Protein AF-A0A3D9SXB2-F1 (afdb_monomer_lite)

Structure (mmCIF, N/CA/C/O backbone):
data_AF-A0A3D9SXB2-F1
#
_entry.id   AF-A0A3D9SXB2-F1
#
loop_
_atom_site.group_PDB
_atom_site.id
_atom_site.type_symbol
_atom_site.label_atom_id
_atom_site.label_alt_id
_atom_site.label_comp_id
_atom_site.label_asym_id
_atom_site.label_entity_id
_atom_site.label_seq_id
_atom_site.pdbx_PDB_ins_code
_atom_site.Cartn_x
_atom_site.Cartn_y
_atom_site.Cartn_z
_atom_site.occupancy
_atom_site.B_iso_or_equiv
_atom_site.auth_seq_id
_atom_site.auth_comp_id
_atom_site.auth_asym_id
_atom_site.auth_atom_id
_atom_site.pdbx_PDB_model_num
ATOM 1 N N . MET A 1 1 ? 23.802 5.331 -48.468 1.00 43.75 1 MET A N 1
ATOM 2 C CA . MET A 1 1 ? 24.082 6.135 -47.251 1.00 43.75 1 MET A CA 1
ATOM 3 C C . MET A 1 1 ? 23.323 5.432 -46.149 1.00 43.75 1 MET A C 1
ATOM 5 O O . MET A 1 1 ? 22.159 5.717 -45.905 1.00 43.75 1 MET A O 1
ATOM 9 N N . ASP A 1 2 ? 23.953 4.377 -45.637 1.00 44.47 2 ASP A N 1
ATOM 10 C CA . ASP A 1 2 ? 23.260 3.210 -45.098 1.00 44.47 2 ASP A CA 1
ATOM 11 C C . ASP A 1 2 ? 23.191 3.314 -43.579 1.00 44.47 2 ASP A C 1
ATOM 13 O O . ASP A 1 2 ? 24.169 3.087 -42.866 1.00 44.47 2 ASP A O 1
ATOM 17 N N . THR A 1 3 ? 22.025 3.678 -43.056 1.00 51.97 3 THR A N 1
ATOM 18 C CA . THR A 1 3 ? 21.729 3.526 -41.632 1.00 51.97 3 THR A CA 1
ATOM 19 C C . THR A 1 3 ? 21.503 2.049 -41.348 1.00 51.97 3 THR A C 1
ATOM 21 O O . THR A 1 3 ? 20.430 1.502 -41.585 1.00 51.97 3 THR A O 1
ATOM 24 N N . HIS A 1 4 ? 22.576 1.407 -40.894 1.00 56.72 4 HIS A N 1
ATOM 25 C CA . HIS A 1 4 ? 22.668 -0.018 -40.615 1.00 56.72 4 HIS A CA 1
ATOM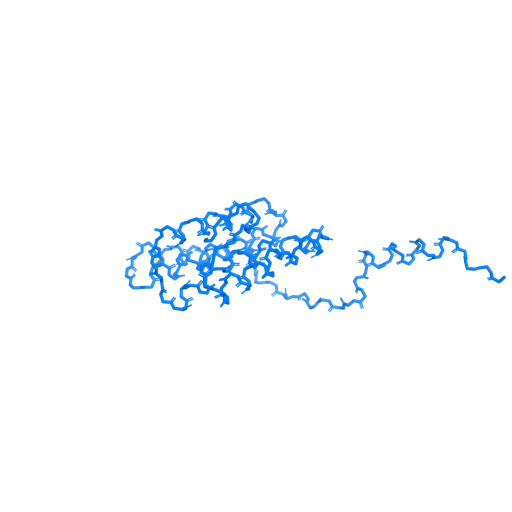 26 C C . HIS A 1 4 ? 21.627 -0.461 -39.561 1.00 56.72 4 HIS A C 1
ATOM 28 O O . HIS A 1 4 ? 21.556 0.159 -38.493 1.00 56.72 4 HIS A O 1
ATOM 34 N N . PRO A 1 5 ? 20.850 -1.535 -39.804 1.00 61.50 5 PRO A N 1
ATOM 35 C CA . PRO A 1 5 ? 19.827 -2.051 -38.879 1.00 61.50 5 PRO A CA 1
ATOM 36 C C . PRO A 1 5 ? 20.381 -2.388 -37.483 1.00 61.50 5 PRO A C 1
ATOM 38 O O . PRO A 1 5 ? 19.660 -2.309 -36.485 1.00 61.50 5 PRO A O 1
ATOM 41 N N . ASP A 1 6 ? 21.681 -2.662 -37.384 1.00 69.12 6 ASP A N 1
ATOM 42 C CA . ASP A 1 6 ? 22.379 -2.905 -36.121 1.00 69.12 6 ASP A CA 1
ATOM 43 C C . ASP A 1 6 ? 22.470 -1.665 -35.229 1.00 69.12 6 ASP A C 1
ATOM 45 O O . ASP A 1 6 ? 22.387 -1.771 -34.005 1.00 69.12 6 ASP A O 1
ATOM 49 N N . ARG A 1 7 ? 22.556 -0.469 -35.822 1.00 71.50 7 ARG A N 1
ATOM 50 C CA . ARG A 1 7 ? 22.582 0.795 -35.076 1.00 71.50 7 ARG A CA 1
ATOM 51 C C . ARG A 1 7 ? 21.222 1.098 -34.448 1.00 71.50 7 ARG A C 1
ATOM 53 O O . ARG A 1 7 ? 21.167 1.569 -33.317 1.00 71.50 7 ARG A O 1
ATOM 60 N N . GLN A 1 8 ? 20.134 0.779 -35.149 1.00 73.75 8 GLN A N 1
ATOM 61 C CA . GLN A 1 8 ? 18.776 0.892 -34.611 1.00 73.75 8 GLN A CA 1
ATOM 62 C C . GLN A 1 8 ? 18.567 -0.097 -33.453 1.00 73.75 8 GLN A C 1
ATOM 64 O O . GLN A 1 8 ? 18.101 0.293 -32.388 1.00 73.75 8 GLN A O 1
ATOM 69 N N . ARG A 1 9 ? 19.013 -1.350 -33.613 1.00 74.31 9 ARG A N 1
ATOM 70 C CA . ARG A 1 9 ? 18.981 -2.368 -32.548 1.00 74.31 9 ARG A CA 1
ATOM 71 C C . ARG A 1 9 ? 19.784 -1.970 -31.312 1.00 74.31 9 ARG A C 1
ATOM 73 O O . ARG A 1 9 ? 19.322 -2.171 -30.191 1.00 74.31 9 ARG A O 1
ATOM 80 N N . LEU A 1 10 ? 20.980 -1.415 -31.503 1.00 76.00 10 LEU A N 1
ATOM 81 C CA . LEU A 1 10 ? 21.815 -0.902 -30.415 1.00 76.00 10 LEU A CA 1
ATOM 82 C C . LEU A 1 10 ? 21.134 0.260 -29.690 1.00 76.00 10 LEU A C 1
ATOM 84 O O . LEU A 1 10 ? 21.133 0.280 -28.461 1.00 76.00 10 LEU A O 1
ATOM 88 N N . ASN A 1 11 ? 20.499 1.173 -30.427 1.00 74.31 11 ASN A N 1
ATOM 89 C CA . ASN A 1 11 ? 19.716 2.260 -29.842 1.00 74.31 11 ASN A CA 1
ATOM 90 C C . ASN A 1 11 ? 18.513 1.735 -29.046 1.00 74.31 11 ASN A C 1
ATOM 92 O O . ASN A 1 11 ? 18.275 2.202 -27.934 1.00 74.31 11 ASN A O 1
ATOM 96 N N . ASP A 1 12 ? 17.804 0.725 -29.553 1.00 73.38 12 ASP A N 1
ATOM 97 C CA . ASP A 1 12 ? 16.679 0.097 -28.851 1.00 73.38 12 ASP A CA 1
ATOM 98 C C . ASP A 1 12 ? 17.131 -0.612 -27.564 1.00 73.38 12 ASP A C 1
ATOM 100 O O . ASP A 1 12 ? 16.465 -0.536 -26.528 1.00 73.38 12 ASP A O 1
ATOM 104 N N . LEU A 1 13 ? 18.287 -1.282 -27.595 1.00 76.62 13 LEU A N 1
ATOM 105 C CA . LEU A 1 13 ? 18.890 -1.903 -26.413 1.00 76.62 13 LEU A CA 1
ATOM 106 C C . LEU A 1 13 ? 19.361 -0.855 -25.400 1.00 76.62 13 LEU A C 1
ATOM 108 O O . LEU A 1 13 ? 19.123 -1.018 -24.201 1.00 76.62 13 LEU A O 1
ATOM 112 N N . ALA A 1 14 ? 19.980 0.229 -25.869 1.00 71.50 14 ALA A N 1
ATOM 113 C CA . ALA A 1 14 ? 20.436 1.332 -25.033 1.00 71.50 14 ALA A CA 1
ATOM 114 C C . ALA A 1 14 ? 19.257 2.048 -24.363 1.00 71.50 14 ALA A C 1
ATOM 116 O O . ALA A 1 14 ? 19.277 2.216 -23.149 1.00 71.50 14 ALA A O 1
ATOM 117 N N . ALA A 1 15 ? 18.190 2.367 -25.100 1.00 67.62 15 ALA A N 1
ATOM 118 C CA . ALA A 1 15 ? 16.989 3.006 -24.558 1.00 67.62 15 ALA A CA 1
ATOM 119 C C . ALA A 1 15 ? 16.245 2.126 -23.533 1.00 67.62 15 ALA A C 1
ATOM 121 O O . ALA A 1 15 ? 15.578 2.643 -22.636 1.00 67.62 15 ALA A O 1
ATOM 122 N N . ARG A 1 16 ? 16.375 0.792 -23.625 1.00 64.94 16 ARG A N 1
ATOM 123 C CA . ARG A 1 16 ? 15.852 -0.152 -22.619 1.00 64.94 16 ARG A CA 1
ATOM 124 C C . ARG A 1 16 ? 16.713 -0.235 -21.356 1.00 64.94 16 ARG A C 1
ATOM 126 O O . ARG A 1 16 ? 16.176 -0.530 -20.292 1.00 64.94 16 ARG A O 1
ATOM 133 N N . ARG A 1 17 ? 18.032 -0.036 -21.463 1.00 63.16 17 ARG A N 1
ATOM 134 C CA . ARG A 1 17 ? 18.987 -0.163 -20.341 1.00 63.16 17 ARG A CA 1
ATOM 135 C C . ARG A 1 17 ? 19.236 1.164 -19.620 1.00 63.16 17 ARG A C 1
ATOM 137 O O . ARG A 1 17 ? 19.432 1.172 -18.410 1.00 63.16 17 ARG A O 1
ATOM 144 N N . PHE A 1 18 ? 19.218 2.262 -20.368 1.00 65.12 18 PHE A N 1
ATOM 145 C CA . PHE A 1 18 ? 19.490 3.617 -19.913 1.00 65.12 18 PHE A CA 1
ATOM 146 C C . PHE A 1 18 ? 18.249 4.466 -20.189 1.00 65.12 18 PHE A C 1
ATOM 148 O O . PHE A 1 18 ? 18.027 4.871 -21.333 1.00 65.12 18 PHE A O 1
ATOM 155 N N . PRO A 1 19 ? 17.394 4.709 -19.179 1.00 63.22 19 PRO A N 1
ATOM 156 C CA . PRO A 1 19 ? 16.214 5.532 -19.384 1.00 63.22 19 PRO A CA 1
ATOM 157 C C . PRO A 1 19 ? 16.648 6.927 -19.848 1.00 63.22 19 PRO A C 1
ATOM 159 O O . PRO A 1 19 ? 17.320 7.651 -19.119 1.00 63.22 19 PRO A O 1
ATOM 162 N N . LEU A 1 20 ? 16.242 7.301 -21.066 1.00 68.62 20 LEU A N 1
ATOM 163 C CA . LEU A 1 20 ? 16.567 8.594 -21.693 1.00 68.62 20 LEU A CA 1
ATOM 164 C C . LEU A 1 20 ? 15.958 9.791 -20.945 1.00 68.62 20 LEU A C 1
ATOM 166 O O . LEU A 1 20 ? 16.349 10.934 -21.156 1.00 68.62 20 LEU A O 1
ATOM 170 N N . VAL A 1 21 ? 15.005 9.518 -20.053 1.00 67.31 21 VAL A N 1
ATOM 171 C CA . VAL A 1 21 ? 14.485 10.469 -19.075 1.00 67.31 21 VAL A CA 1
ATOM 172 C C . VAL A 1 21 ? 15.016 10.052 -17.712 1.00 67.31 21 VAL A C 1
ATOM 174 O O . VAL A 1 21 ? 14.635 8.995 -17.198 1.00 67.31 21 VAL A O 1
ATOM 177 N N . ALA A 1 22 ? 15.876 10.888 -17.126 1.00 57.59 22 ALA A N 1
ATOM 178 C CA . ALA A 1 22 ? 16.366 10.688 -15.771 1.00 57.59 22 ALA A CA 1
ATOM 179 C C . ALA A 1 22 ? 15.170 10.556 -14.819 1.00 57.59 22 ALA A C 1
ATOM 181 O O . ALA A 1 22 ? 14.379 11.486 -14.654 1.00 57.59 22 ALA A O 1
ATOM 182 N N . ARG A 1 23 ? 15.018 9.382 -14.204 1.00 61.50 23 ARG A N 1
ATOM 183 C CA . ARG A 1 23 ? 14.064 9.196 -13.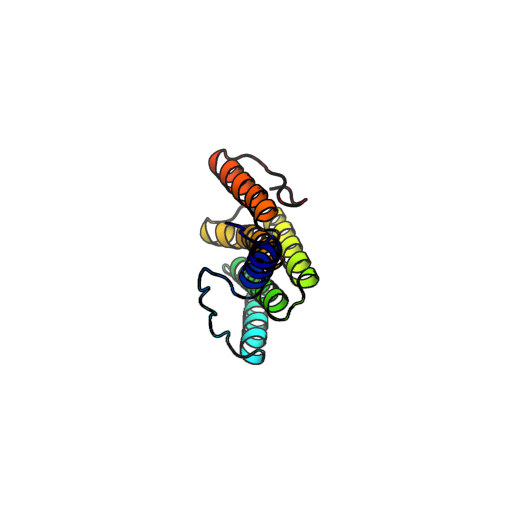112 1.00 61.50 23 ARG A CA 1
ATOM 184 C C . ARG A 1 23 ? 14.810 9.462 -11.811 1.00 61.50 23 ARG A C 1
ATOM 186 O O . ARG A 1 23 ? 15.749 8.718 -11.533 1.00 61.50 23 ARG A O 1
ATOM 193 N N . PRO A 1 24 ? 14.419 10.473 -11.015 1.00 56.56 24 PRO A N 1
ATOM 194 C CA . PRO A 1 24 ? 14.985 10.666 -9.690 1.00 56.56 24 PRO A CA 1
ATOM 195 C C . PRO A 1 24 ? 14.834 9.368 -8.902 1.00 56.56 24 PRO A C 1
ATOM 197 O O . PRO A 1 24 ? 13.717 8.908 -8.647 1.00 56.56 24 PRO A O 1
ATOM 200 N N . GLN A 1 25 ? 15.954 8.743 -8.554 1.00 56.47 25 GLN A N 1
ATOM 201 C CA . GLN A 1 25 ? 15.935 7.614 -7.646 1.00 56.47 25 GLN A CA 1
ATOM 202 C C . GLN A 1 25 ? 15.865 8.210 -6.245 1.00 56.47 25 GLN A C 1
ATOM 204 O O . GLN A 1 25 ? 16.842 8.747 -5.731 1.00 56.47 25 GLN A O 1
ATOM 209 N N . VAL A 1 26 ? 14.670 8.209 -5.657 1.00 59.97 26 VAL A N 1
ATOM 210 C CA . VAL A 1 26 ? 14.503 8.642 -4.270 1.00 59.97 26 VAL A CA 1
ATOM 211 C C . VAL A 1 26 ? 15.328 7.693 -3.408 1.00 59.97 26 VAL A C 1
ATOM 213 O O . VAL A 1 26 ? 15.086 6.486 -3.436 1.00 59.97 26 VAL A O 1
ATOM 216 N N . ILE A 1 27 ? 16.298 8.230 -2.663 1.00 64.94 27 ILE A N 1
ATOM 217 C CA . ILE A 1 27 ? 17.032 7.465 -1.653 1.00 64.94 27 ILE A CA 1
ATOM 218 C C . ILE A 1 27 ? 15.994 6.968 -0.648 1.00 64.94 27 ILE A C 1
ATOM 220 O O . ILE A 1 27 ? 15.416 7.734 0.124 1.00 64.94 27 ILE A O 1
ATOM 224 N N . SER A 1 28 ? 15.684 5.680 -0.722 1.00 71.31 28 SER A N 1
ATOM 225 C CA . SER A 1 28 ? 14.723 5.049 0.169 1.00 71.31 28 SER A CA 1
ATOM 226 C C . SER A 1 28 ? 15.315 4.930 1.570 1.00 71.31 28 SER A C 1
ATOM 228 O O . SER A 1 28 ? 16.497 4.631 1.730 1.00 71.31 28 SER A O 1
ATOM 230 N N . ARG A 1 29 ? 14.472 5.123 2.592 1.00 84.12 29 ARG A N 1
ATOM 231 C CA . ARG A 1 29 ? 14.844 4.871 3.992 1.00 84.12 29 ARG A CA 1
ATOM 232 C C . 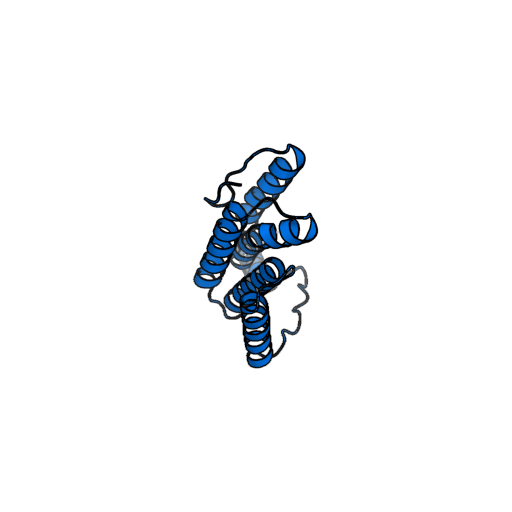ARG A 1 29 ? 15.367 3.433 4.170 1.00 84.12 29 ARG A C 1
ATOM 234 O O . ARG A 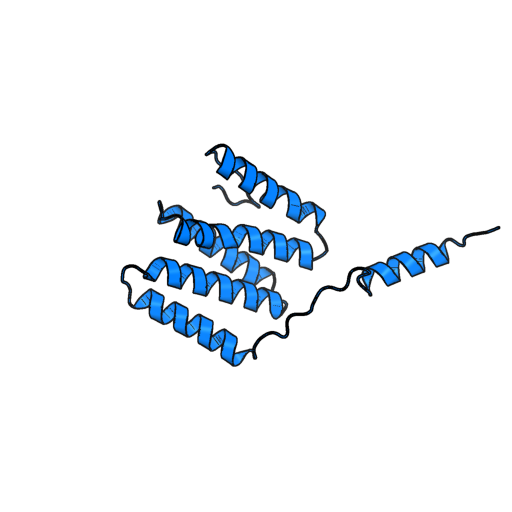1 29 ? 14.891 2.549 3.448 1.00 84.12 29 ARG A O 1
ATOM 241 N N . PRO A 1 30 ? 16.264 3.184 5.145 1.00 90.50 30 PRO A N 1
ATOM 242 C CA . PRO A 1 30 ? 16.722 1.837 5.474 1.00 90.50 30 PRO A CA 1
ATOM 243 C C . PRO A 1 30 ? 15.557 0.869 5.696 1.00 90.50 30 PRO A C 1
ATOM 245 O O . PRO A 1 30 ? 14.515 1.252 6.234 1.00 90.50 30 PRO A O 1
ATOM 248 N N . LEU A 1 31 ? 15.741 -0.393 5.296 1.00 91.38 31 LEU A N 1
ATOM 249 C CA . LEU A 1 31 ? 14.714 -1.431 5.416 1.00 91.38 31 LEU A CA 1
ATOM 250 C C . LEU A 1 31 ? 14.136 -1.542 6.844 1.00 91.38 31 LEU A C 1
ATOM 252 O O . LEU A 1 31 ? 12.908 -1.520 6.951 1.00 91.38 31 LEU A O 1
ATOM 256 N N . PRO A 1 32 ? 14.945 -1.557 7.927 1.00 94.44 32 PRO A N 1
ATOM 257 C CA . PRO A 1 32 ? 14.412 -1.628 9.290 1.00 94.44 32 PRO A CA 1
ATOM 258 C C . PRO A 1 32 ? 13.463 -0.472 9.619 1.00 94.44 32 PRO A C 1
ATOM 260 O O . PRO A 1 32 ? 12.356 -0.699 10.090 1.00 94.44 32 PRO A O 1
ATOM 263 N N . THR A 1 33 ? 13.829 0.760 9.253 1.00 95.19 33 THR A N 1
ATOM 264 C CA . THR A 1 33 ? 12.994 1.953 9.469 1.00 95.19 33 THR A CA 1
ATOM 265 C C . THR A 1 33 ? 11.655 1.865 8.738 1.00 95.19 33 THR A C 1
ATOM 267 O O . THR A 1 33 ? 10.644 2.388 9.198 1.00 95.19 33 THR A O 1
ATOM 270 N N . ARG A 1 34 ? 11.623 1.232 7.562 1.00 95.19 34 ARG A N 1
ATOM 271 C CA . ARG A 1 34 ? 10.379 1.053 6.802 1.00 95.19 34 ARG A CA 1
ATOM 272 C C . ARG A 1 34 ? 9.481 -0.010 7.425 1.00 95.19 34 ARG A C 1
ATOM 274 O O . ARG A 1 34 ? 8.268 0.177 7.422 1.00 95.19 34 ARG A O 1
ATOM 281 N N . ILE A 1 35 ? 10.066 -1.091 7.938 1.00 96.50 35 ILE A N 1
ATOM 282 C CA . ILE A 1 35 ? 9.338 -2.150 8.649 1.00 96.50 35 ILE A CA 1
ATOM 283 C C . ILE A 1 35 ? 8.735 -1.585 9.937 1.00 96.50 35 ILE A C 1
ATOM 285 O O . ILE A 1 35 ? 7.523 -1.659 10.112 1.00 96.50 35 ILE A O 1
ATOM 289 N N . GLU A 1 36 ? 9.538 -0.897 10.749 1.00 97.50 36 GLU A N 1
ATOM 290 C CA . GLU A 1 36 ? 9.094 -0.246 11.988 1.00 97.50 36 GLU A CA 1
ATOM 291 C C . GLU A 1 36 ? 7.924 0.722 11.743 1.00 97.50 36 GLU A C 1
ATOM 293 O O . GLU A 1 36 ? 6.961 0.777 12.507 1.00 97.50 36 GLU A O 1
ATOM 298 N N . GLN A 1 37 ? 7.954 1.467 10.634 1.00 96.25 37 GLN A N 1
ATOM 299 C CA . GLN A 1 37 ? 6.852 2.358 10.259 1.00 96.25 37 GLN A CA 1
ATOM 300 C C . GLN A 1 37 ? 5.556 1.605 9.949 1.00 96.25 37 GLN A C 1
ATOM 302 O O . GLN A 1 37 ? 4.479 2.081 10.313 1.00 96.25 37 GLN A O 1
ATOM 307 N N . ILE A 1 38 ? 5.640 0.456 9.274 1.00 97.00 38 ILE A N 1
ATOM 308 C CA . ILE A 1 38 ? 4.476 -0.390 8.983 1.00 97.00 38 ILE A CA 1
ATOM 309 C C . ILE A 1 38 ? 3.919 -0.964 10.289 1.00 97.00 38 ILE A C 1
ATOM 311 O O . ILE A 1 38 ? 2.710 -0.894 10.517 1.00 97.00 38 ILE A O 1
ATOM 315 N N . GLU A 1 39 ? 4.786 -1.475 11.161 1.00 98.00 39 GLU A N 1
ATOM 316 C CA . GLU A 1 39 ? 4.413 -2.019 12.470 1.00 98.00 39 GLU A CA 1
ATOM 317 C C . GLU A 1 39 ? 3.747 -0.954 13.341 1.00 98.00 39 GLU A C 1
ATOM 319 O O . GLU A 1 39 ? 2.644 -1.166 13.840 1.00 98.00 39 GLU A O 1
ATOM 324 N N . THR A 1 40 ? 4.342 0.237 13.421 1.00 98.00 40 THR A N 1
ATOM 325 C CA . THR A 1 40 ? 3.791 1.382 14.157 1.00 98.00 40 THR A CA 1
ATOM 326 C C . THR A 1 40 ? 2.392 1.741 13.663 1.00 98.00 40 THR A C 1
ATOM 328 O O . THR A 1 40 ? 1.473 1.909 14.462 1.00 98.00 40 THR A O 1
ATOM 331 N N . ARG A 1 41 ? 2.193 1.846 12.342 1.00 95.88 41 ARG A N 1
ATOM 332 C CA . ARG A 1 41 ? 0.873 2.160 11.769 1.00 95.88 41 ARG A CA 1
ATOM 333 C C . ARG A 1 41 ? -0.144 1.053 12.017 1.00 95.88 41 ARG A C 1
ATOM 335 O O . ARG A 1 41 ? -1.306 1.351 12.280 1.00 95.88 41 ARG A O 1
ATOM 342 N N . THR A 1 42 ? 0.294 -0.200 11.980 1.00 96.62 42 THR A N 1
ATOM 343 C CA . THR A 1 42 ? -0.558 -1.358 12.266 1.00 96.62 42 THR A CA 1
ATOM 344 C C . THR A 1 42 ? -0.996 -1.365 13.728 1.00 96.62 42 THR A C 1
ATOM 346 O O . THR A 1 42 ? -2.188 -1.481 14.000 1.00 96.62 42 THR A O 1
ATOM 349 N N . ALA A 1 43 ? -0.068 -1.146 14.661 1.00 97.50 43 ALA A N 1
ATOM 350 C CA . ALA A 1 43 ? -0.367 -1.048 16.086 1.00 97.50 43 ALA A CA 1
ATOM 351 C C . ALA A 1 43 ? -1.334 0.112 16.379 1.00 97.50 43 ALA A C 1
ATOM 353 O O . ALA A 1 43 ? -2.322 -0.065 17.086 1.00 97.50 43 ALA A O 1
ATOM 354 N N . GLN A 1 44 ? -1.112 1.280 15.768 1.00 96.31 44 GLN A N 1
ATOM 355 C CA . GLN A 1 44 ? -2.019 2.430 15.881 1.00 96.31 44 GLN A CA 1
ATOM 356 C C . GLN A 1 44 ? -3.420 2.128 15.337 1.00 96.31 44 GLN A C 1
ATOM 358 O O . GLN A 1 44 ? -4.407 2.558 15.923 1.00 96.31 44 GLN A O 1
ATOM 363 N N . ALA A 1 45 ? -3.531 1.379 14.238 1.00 94.44 45 ALA A N 1
ATOM 364 C CA . ALA A 1 45 ? -4.827 0.960 13.713 1.00 94.44 45 ALA A CA 1
ATOM 365 C C . ALA A 1 45 ? -5.549 -0.013 14.663 1.00 94.44 45 ALA A C 1
ATOM 367 O O . ALA A 1 45 ? -6.760 0.088 14.844 1.00 94.44 45 ALA A O 1
ATOM 368 N N . GLN A 1 46 ? -4.810 -0.930 15.294 1.00 95.75 46 GLN A N 1
ATOM 369 C CA . GLN A 1 46 ? -5.350 -1.907 16.248 1.00 95.75 46 GLN A CA 1
ATOM 370 C C . GLN A 1 46 ? -5.840 -1.274 17.554 1.00 95.75 46 GLN A C 1
ATOM 372 O O . GLN A 1 46 ? -6.764 -1.801 18.166 1.00 95.75 46 GLN A O 1
ATOM 377 N N . GLN A 1 47 ? -5.269 -0.136 17.960 1.00 95.56 47 GLN A N 1
ATOM 378 C CA . GLN A 1 47 ? -5.760 0.636 19.108 1.00 95.56 47 GLN A CA 1
ATOM 379 C C . GLN A 1 47 ? -7.169 1.214 18.889 1.00 95.56 47 GLN A C 1
ATOM 381 O O . GLN A 1 47 ? -7.820 1.617 19.851 1.00 95.56 47 GLN A O 1
ATOM 386 N N . GLY A 1 48 ? -7.665 1.228 17.648 1.00 90.44 48 GLY A N 1
ATOM 387 C CA . GLY A 1 48 ? -8.990 1.741 17.324 1.00 90.44 48 GLY A CA 1
ATOM 388 C C . GLY A 1 48 ? -9.052 3.271 17.324 1.00 90.44 48 GLY A C 1
ATOM 389 O O . GLY A 1 48 ? -8.056 3.965 17.124 1.00 90.44 48 GLY A O 1
ATOM 390 N N . GLY A 1 49 ? -10.260 3.806 17.494 1.00 90.00 49 GLY A N 1
ATOM 391 C CA . GLY A 1 49 ? -10.511 5.246 17.471 1.00 90.00 49 GLY A CA 1
ATOM 392 C C . GLY A 1 49 ? -10.738 5.833 16.068 1.00 90.00 49 GLY A C 1
ATOM 393 O O . GLY A 1 49 ? -10.746 5.109 15.069 1.00 90.00 49 GLY A O 1
ATOM 394 N N . PRO A 1 50 ? -10.952 7.159 15.987 1.00 87.31 50 PRO A N 1
ATOM 395 C CA . PRO A 1 50 ? -11.410 7.823 14.764 1.00 87.31 50 PRO A CA 1
ATOM 396 C C . PRO A 1 50 ? -10.429 7.709 13.588 1.00 87.31 50 PRO A C 1
ATOM 398 O O . PRO A 1 50 ? -10.854 7.689 12.434 1.00 87.31 50 PRO A O 1
ATOM 401 N N . ASP A 1 51 ? -9.133 7.556 13.866 1.00 89.25 51 ASP A N 1
ATOM 402 C CA . ASP A 1 51 ? -8.093 7.444 12.839 1.00 89.25 51 ASP A CA 1
ATOM 403 C C . ASP A 1 51 ? -7.751 5.997 12.448 1.00 89.25 51 ASP A C 1
ATOM 405 O O . ASP A 1 51 ? -6.925 5.793 11.556 1.00 89.25 51 ASP A O 1
ATOM 409 N N . ALA A 1 52 ? -8.359 4.980 13.069 1.00 90.62 52 ALA A N 1
ATOM 410 C CA . ALA A 1 52 ? -7.955 3.580 12.898 1.00 90.62 52 ALA A CA 1
ATOM 411 C C . ALA A 1 52 ? -7.949 3.126 11.431 1.00 90.62 52 ALA A C 1
ATOM 413 O O . ALA A 1 52 ? -6.979 2.536 10.950 1.00 90.62 52 ALA A O 1
ATOM 414 N N . ILE A 1 53 ? -9.006 3.467 10.690 1.00 88.94 53 ILE A N 1
ATOM 415 C CA . ILE A 1 53 ? -9.142 3.143 9.265 1.00 88.94 53 ILE A CA 1
ATOM 416 C C . ILE A 1 53 ? -8.076 3.866 8.432 1.00 88.94 53 ILE A C 1
ATOM 418 O O . ILE A 1 53 ? -7.457 3.269 7.552 1.00 88.94 53 ILE A O 1
ATOM 422 N N . THR A 1 54 ? -7.798 5.134 8.738 1.00 90.19 54 THR A N 1
ATOM 423 C CA . THR A 1 54 ? -6.729 5.903 8.086 1.00 90.19 54 THR A CA 1
ATOM 424 C C . THR A 1 54 ? -5.361 5.260 8.336 1.00 90.19 54 THR A C 1
ATOM 426 O O . THR A 1 54 ? -4.599 5.054 7.393 1.00 90.19 54 THR A O 1
ATOM 429 N N . ARG A 1 55 ? -5.065 4.861 9.579 1.00 93.00 55 ARG A N 1
ATOM 430 C CA . ARG A 1 55 ? -3.810 4.183 9.950 1.00 93.00 55 ARG A CA 1
ATOM 431 C C . ARG A 1 55 ? -3.663 2.824 9.270 1.00 93.00 55 ARG A C 1
ATOM 433 O O . ARG A 1 55 ? -2.579 2.508 8.780 1.00 93.00 55 ARG A O 1
ATOM 440 N N . ALA A 1 56 ? -4.749 2.061 9.158 1.00 91.94 56 ALA A N 1
ATOM 441 C CA . ALA A 1 56 ? -4.761 0.811 8.405 1.00 91.94 56 ALA A CA 1
ATOM 442 C C . ALA A 1 56 ? -4.453 1.049 6.915 1.00 91.94 56 ALA A C 1
ATOM 444 O O . ALA A 1 56 ? -3.648 0.323 6.330 1.00 91.94 56 ALA A O 1
ATOM 445 N N . ALA A 1 57 ? -5.030 2.094 6.307 1.00 89.94 57 ALA A N 1
ATOM 446 C CA . ALA A 1 57 ? -4.782 2.441 4.906 1.00 89.94 57 ALA A CA 1
ATOM 447 C C . ALA A 1 57 ? -3.310 2.808 4.672 1.00 89.94 57 ALA A C 1
ATOM 449 O O . ALA A 1 57 ? -2.696 2.377 3.694 1.00 89.94 57 ALA A O 1
ATOM 450 N N . GLU A 1 58 ? -2.734 3.588 5.591 1.00 91.50 58 GLU A N 1
ATOM 451 C CA . GLU A 1 58 ? -1.319 3.959 5.580 1.00 91.50 58 GLU A CA 1
ATOM 452 C C . GLU A 1 58 ? -0.415 2.724 5.688 1.00 91.50 58 GLU A C 1
ATOM 454 O O . GLU A 1 58 ? 0.528 2.596 4.903 1.00 91.50 58 GLU A O 1
ATOM 459 N N . ALA A 1 59 ? -0.717 1.797 6.606 1.00 94.12 59 ALA A N 1
ATOM 460 C CA . ALA A 1 59 ? 0.046 0.562 6.793 1.00 94.12 59 ALA A CA 1
ATOM 461 C C . ALA A 1 59 ? 0.049 -0.310 5.527 1.00 94.12 59 ALA A C 1
ATOM 463 O O . ALA A 1 59 ? 1.117 -0.706 5.055 1.00 94.12 59 ALA A O 1
ATOM 464 N N . PHE A 1 60 ? -1.124 -0.548 4.927 1.00 93.25 60 PHE A N 1
ATOM 465 C CA . PHE A 1 60 ? -1.234 -1.307 3.677 1.00 93.25 60 PHE A CA 1
ATOM 466 C C . PHE A 1 60 ? -0.457 -0.652 2.531 1.00 93.25 60 PHE A C 1
ATOM 468 O O . PHE A 1 60 ? 0.290 -1.333 1.823 1.00 93.25 60 PHE A O 1
ATOM 475 N N . ASN A 1 61 ? -0.581 0.668 2.364 1.00 90.50 61 ASN A N 1
ATOM 476 C CA . ASN A 1 61 ? 0.137 1.397 1.323 1.00 90.50 61 ASN A CA 1
ATOM 477 C C . ASN A 1 61 ? 1.662 1.302 1.508 1.00 90.50 61 ASN A C 1
ATOM 479 O O . ASN A 1 61 ? 2.382 1.022 0.549 1.00 90.50 61 ASN A O 1
ATOM 483 N N . LEU A 1 62 ? 2.163 1.488 2.735 1.00 92.75 62 LEU A N 1
ATOM 484 C CA . LEU A 1 62 ? 3.591 1.359 3.043 1.00 92.75 62 LEU A CA 1
ATOM 485 C C . LEU A 1 62 ? 4.105 -0.063 2.784 1.00 92.75 62 LEU A C 1
ATOM 487 O O . LEU A 1 62 ? 5.171 -0.219 2.185 1.00 92.75 62 LEU A O 1
ATOM 491 N N . ALA A 1 63 ? 3.337 -1.084 3.171 1.00 94.81 63 ALA A N 1
ATOM 492 C CA . ALA A 1 63 ? 3.679 -2.482 2.933 1.00 94.81 63 ALA A CA 1
ATOM 493 C C . ALA A 1 63 ? 3.722 -2.817 1.433 1.00 94.81 63 ALA A C 1
ATOM 495 O O . ALA A 1 63 ? 4.674 -3.445 0.969 1.00 94.81 63 ALA A O 1
ATOM 496 N N . ALA A 1 64 ? 2.750 -2.343 0.647 1.00 92.56 64 ALA A N 1
ATOM 497 C CA . ALA A 1 64 ? 2.724 -2.560 -0.798 1.00 92.56 64 ALA A CA 1
ATOM 498 C C . ALA A 1 64 ? 3.905 -1.874 -1.509 1.00 92.56 64 ALA A C 1
ATOM 500 O O . ALA A 1 64 ? 4.523 -2.459 -2.402 1.00 92.56 64 ALA A O 1
ATOM 501 N N . LEU A 1 65 ? 4.260 -0.652 -1.093 1.00 89.12 65 LEU A N 1
ATOM 502 C CA . LEU A 1 65 ? 5.440 0.053 -1.600 1.00 89.12 65 LEU A CA 1
ATOM 503 C C . LEU A 1 65 ? 6.732 -0.676 -1.232 1.00 89.12 65 LEU A C 1
ATOM 505 O O . LEU A 1 65 ? 7.613 -0.808 -2.078 1.00 89.12 65 LEU A O 1
ATOM 509 N N . LEU A 1 66 ? 6.844 -1.170 0.003 1.00 91.94 66 LEU A N 1
ATOM 510 C CA . LEU A 1 66 ? 8.009 -1.938 0.429 1.00 91.94 66 LEU A CA 1
ATOM 511 C C . LEU A 1 66 ? 8.160 -3.223 -0.387 1.00 91.94 66 LEU A C 1
ATOM 513 O O . LEU A 1 66 ? 9.233 -3.451 -0.937 1.00 91.94 66 LEU A O 1
ATOM 517 N N . ALA A 1 67 ? 7.087 -4.002 -0.539 1.00 92.31 67 ALA A N 1
ATOM 518 C CA . ALA A 1 67 ? 7.078 -5.209 -1.363 1.00 92.31 67 ALA A CA 1
ATOM 519 C C . ALA A 1 67 ? 7.499 -4.920 -2.817 1.00 92.31 67 ALA A C 1
ATOM 521 O O . ALA A 1 67 ? 8.289 -5.661 -3.396 1.00 92.31 67 ALA A O 1
ATOM 522 N N . SER A 1 68 ? 7.029 -3.807 -3.388 1.00 87.19 68 SER A N 1
ATOM 523 C CA . SER A 1 68 ? 7.426 -3.351 -4.726 1.00 87.19 68 SER A CA 1
ATOM 524 C C . SER A 1 68 ? 8.912 -2.994 -4.815 1.00 87.19 68 SER A C 1
ATOM 526 O O . SER A 1 68 ? 9.571 -3.336 -5.796 1.00 87.19 68 SER A O 1
ATOM 528 N N . ASP A 1 69 ? 9.452 -2.305 -3.808 1.00 86.19 69 ASP A N 1
ATOM 529 C CA . ASP A 1 69 ? 10.846 -1.852 -3.799 1.00 86.19 69 ASP A CA 1
ATOM 530 C C . ASP A 1 69 ? 11.846 -2.996 -3.598 1.00 86.19 69 ASP A C 1
ATOM 532 O O . ASP A 1 69 ? 12.936 -2.941 -4.158 1.00 86.19 69 ASP A O 1
ATOM 536 N N . VAL A 1 70 ? 11.473 -4.048 -2.863 1.00 88.94 70 VAL A N 1
ATOM 537 C CA . VAL A 1 70 ? 12.315 -5.248 -2.680 1.00 88.94 70 VAL A CA 1
ATOM 538 C C . VAL A 1 70 ? 12.137 -6.288 -3.795 1.00 88.94 70 VAL A C 1
ATOM 540 O O . VAL A 1 70 ? 12.624 -7.408 -3.678 1.00 88.94 70 VAL A O 1
ATOM 543 N N . GLY A 1 71 ? 11.431 -5.946 -4.879 1.00 86.50 71 GLY A N 1
ATOM 544 C CA . GLY A 1 71 ? 11.275 -6.827 -6.039 1.00 86.50 71 GLY A CA 1
ATOM 545 C C . GLY A 1 71 ? 10.253 -7.954 -5.863 1.00 86.50 71 GLY A C 1
ATOM 546 O O . GLY A 1 71 ? 10.317 -8.939 -6.593 1.00 86.50 71 GLY A O 1
ATOM 547 N N . ASN A 1 72 ? 9.284 -7.816 -4.949 1.00 91.56 72 ASN A N 1
ATOM 548 C CA . ASN A 1 72 ? 8.165 -8.749 -4.779 1.00 91.56 72 ASN A CA 1
ATOM 549 C C . ASN A 1 72 ? 6.836 -8.143 -5.296 1.00 91.56 72 ASN A C 1
ATOM 551 O O . ASN A 1 72 ? 5.973 -7.726 -4.512 1.00 91.56 72 ASN A O 1
ATOM 555 N N . PRO A 1 73 ? 6.635 -8.079 -6.628 1.00 87.56 73 PRO A N 1
ATOM 556 C CA . PRO A 1 73 ? 5.458 -7.449 -7.226 1.00 87.56 73 PRO A CA 1
ATOM 557 C C . PRO A 1 73 ? 4.157 -8.222 -6.972 1.00 87.56 73 PRO A C 1
ATOM 559 O O . PRO A 1 73 ? 3.082 -7.627 -7.040 1.00 87.56 73 PRO A O 1
ATOM 562 N N . ASN A 1 74 ? 4.230 -9.525 -6.679 1.00 91.25 74 ASN A N 1
ATOM 563 C CA . ASN A 1 74 ? 3.051 -10.334 -6.365 1.00 91.25 74 ASN A CA 1
ATOM 564 C C . ASN A 1 74 ? 2.494 -9.970 -4.992 1.00 91.25 74 ASN A C 1
ATOM 566 O O . ASN A 1 74 ? 1.326 -9.604 -4.901 1.00 91.25 74 ASN A O 1
ATOM 570 N N . LEU A 1 75 ? 3.349 -9.920 -3.967 1.00 94.25 75 LEU A N 1
ATOM 571 C CA . LEU A 1 75 ? 2.945 -9.454 -2.642 1.00 94.25 75 LEU A CA 1
ATOM 572 C C . LEU A 1 75 ? 2.419 -8.013 -2.687 1.00 94.25 75 LEU A C 1
ATOM 574 O O . LEU A 1 75 ? 1.394 -7.707 -2.082 1.00 94.25 75 LEU A O 1
ATOM 578 N N . ALA A 1 76 ? 3.078 -7.129 -3.444 1.00 93.00 76 ALA A N 1
ATOM 579 C CA . ALA A 1 76 ? 2.612 -5.754 -3.614 1.00 93.00 76 ALA A CA 1
ATOM 580 C C . ALA A 1 76 ? 1.199 -5.694 -4.224 1.00 93.00 76 ALA A C 1
ATOM 582 O O . ALA A 1 76 ? 0.357 -4.920 -3.762 1.00 93.00 76 ALA A O 1
ATOM 583 N N . ARG A 1 77 ? 0.921 -6.533 -5.232 1.00 92.25 77 ARG A N 1
ATOM 584 C CA . ARG A 1 77 ? -0.403 -6.654 -5.854 1.00 92.25 77 ARG A CA 1
ATOM 585 C C . ARG A 1 77 ? -1.440 -7.171 -4.862 1.00 92.25 77 ARG A C 1
ATOM 587 O O . ARG A 1 77 ? -2.511 -6.577 -4.760 1.00 92.25 77 ARG A O 1
ATOM 594 N N . ASP A 1 78 ? -1.126 -8.225 -4.120 1.00 94.06 78 ASP A N 1
ATOM 595 C CA . ASP A 1 78 ? -2.055 -8.839 -3.168 1.00 94.06 78 ASP A CA 1
ATOM 596 C C . ASP A 1 78 ? -2.420 -7.875 -2.037 1.00 94.06 78 ASP A C 1
ATOM 598 O O . ASP A 1 78 ? -3.597 -7.733 -1.700 1.00 94.06 78 ASP A O 1
ATOM 602 N N . LEU A 1 79 ? -1.439 -7.130 -1.518 1.00 94.31 79 LEU A N 1
ATOM 603 C CA . LEU A 1 79 ? -1.667 -6.075 -0.529 1.00 94.31 79 LEU A CA 1
ATOM 604 C C . LEU A 1 79 ? -2.575 -4.966 -1.076 1.00 94.31 79 LEU A C 1
ATOM 606 O O . LEU A 1 79 ? -3.512 -4.561 -0.389 1.00 94.31 79 LEU A O 1
ATOM 610 N N . CYS A 1 80 ? -2.356 -4.518 -2.318 1.00 92.88 80 CYS A N 1
ATOM 611 C CA . CYS A 1 80 ? -3.215 -3.515 -2.955 1.00 92.88 80 CYS A CA 1
ATOM 612 C C . CYS A 1 80 ? -4.659 -4.018 -3.116 1.00 92.88 80 CYS A C 1
ATOM 614 O O . CYS A 1 80 ? -5.603 -3.310 -2.768 1.00 92.88 80 CYS A O 1
ATOM 616 N N . ARG A 1 81 ? -4.847 -5.251 -3.607 1.00 91.56 81 ARG A N 1
ATOM 617 C CA . ARG A 1 81 ? -6.186 -5.843 -3.784 1.00 91.56 81 ARG A CA 1
ATOM 618 C C . ARG A 1 81 ? -6.893 -6.037 -2.443 1.00 91.56 81 ARG A C 1
ATOM 620 O O . ARG A 1 81 ? -8.080 -5.739 -2.333 1.00 91.56 81 ARG A O 1
ATOM 627 N N . ARG A 1 82 ? -6.167 -6.490 -1.415 1.00 92.19 82 ARG A N 1
ATOM 628 C CA . ARG A 1 82 ? -6.708 -6.672 -0.064 1.00 92.19 82 ARG A CA 1
ATOM 629 C C . ARG A 1 82 ? -7.144 -5.345 0.548 1.00 92.19 82 ARG A C 1
ATOM 631 O O . ARG A 1 82 ? -8.258 -5.275 1.054 1.00 92.19 82 ARG A O 1
ATOM 638 N N . GLN A 1 83 ? -6.315 -4.304 0.453 1.00 91.62 83 GLN A N 1
ATOM 639 C CA . GLN A 1 83 ? -6.690 -2.963 0.900 1.00 91.62 83 GLN A CA 1
ATOM 640 C C . GLN A 1 83 ? -7.941 -2.477 0.163 1.00 91.62 83 GLN A C 1
ATOM 642 O O . GLN A 1 83 ? -8.901 -2.074 0.803 1.00 91.62 83 GLN A O 1
ATOM 647 N N . PHE A 1 84 ? -7.971 -2.559 -1.168 1.00 90.19 84 PHE A N 1
ATOM 648 C CA . PHE A 1 84 ? -9.125 -2.096 -1.938 1.00 90.19 84 PHE A CA 1
ATOM 649 C C . PHE A 1 84 ? -10.433 -2.776 -1.499 1.00 90.19 84 PHE A C 1
ATOM 651 O O . PHE A 1 84 ? -11.405 -2.087 -1.206 1.00 90.19 84 PHE A O 1
ATOM 658 N N . ASN A 1 85 ? -10.444 -4.109 -1.392 1.00 89.31 85 ASN A N 1
ATOM 659 C CA . ASN A 1 85 ? -11.642 -4.851 -0.991 1.00 89.31 85 ASN A CA 1
ATOM 660 C C . ASN A 1 85 ? -12.090 -4.494 0.434 1.00 89.31 85 ASN A C 1
ATOM 662 O O . ASN A 1 85 ? -13.258 -4.187 0.639 1.00 89.31 85 ASN A O 1
ATOM 666 N N . LEU A 1 86 ? -11.161 -4.469 1.397 1.00 88.94 86 LEU A N 1
ATOM 667 C CA . LEU A 1 86 ? -11.482 -4.144 2.792 1.00 88.94 86 LEU A CA 1
ATOM 668 C C . LEU A 1 86 ? -12.085 -2.744 2.935 1.00 88.94 86 LEU A C 1
ATOM 670 O O . LEU A 1 86 ? -13.022 -2.550 3.701 1.00 88.94 86 LEU A O 1
ATOM 674 N N . PHE A 1 87 ? -11.549 -1.767 2.206 1.00 86.94 87 PHE A N 1
ATOM 675 C CA . PHE A 1 87 ? -12.008 -0.387 2.306 1.00 86.94 87 PHE A CA 1
ATOM 676 C C . PHE A 1 87 ? -13.308 -0.160 1.538 1.00 86.94 87 PHE A C 1
ATOM 678 O O . PHE A 1 87 ? -14.182 0.539 2.040 1.00 86.94 87 PHE A O 1
ATOM 685 N N . ARG A 1 88 ? -13.482 -0.780 0.367 1.00 86.06 88 ARG A N 1
ATOM 686 C CA . ARG A 1 88 ? -14.761 -0.753 -0.353 1.00 86.06 88 ARG A CA 1
ATOM 687 C C . ARG A 1 88 ? -15.906 -1.232 0.545 1.00 86.06 88 ARG A C 1
ATOM 689 O O . ARG A 1 88 ? -16.944 -0.583 0.592 1.00 86.06 88 ARG A O 1
ATOM 696 N N . ASP A 1 89 ? -15.688 -2.323 1.277 1.00 85.50 89 ASP A N 1
ATOM 697 C CA . ASP A 1 89 ? -16.726 -2.958 2.096 1.00 85.50 89 ASP A CA 1
ATOM 698 C C . ASP A 1 89 ? -16.985 -2.216 3.426 1.00 85.50 89 ASP A C 1
ATOM 700 O O . ASP A 1 89 ? -18.030 -2.404 4.041 1.00 85.50 89 ASP A O 1
ATOM 704 N N . ALA A 1 90 ? -16.063 -1.353 3.865 1.00 85.31 90 ALA A N 1
ATOM 705 C CA . ALA A 1 90 ? -16.164 -0.597 5.118 1.00 85.31 90 ALA A CA 1
ATOM 706 C C . ALA A 1 90 ? -16.694 0.846 4.954 1.00 85.31 90 ALA A C 1
ATOM 708 O O . ALA A 1 90 ? -16.828 1.561 5.947 1.00 85.31 90 ALA A O 1
ATOM 709 N N . GLY A 1 91 ? -16.956 1.294 3.720 1.00 77.25 91 GLY A N 1
ATOM 710 C CA . GLY A 1 91 ? -17.403 2.656 3.410 1.00 77.25 91 GLY A CA 1
ATOM 711 C C . GLY A 1 91 ? -18.904 2.914 3.638 1.00 77.25 91 GLY A C 1
ATOM 712 O O . GLY A 1 91 ? -19.664 1.984 3.910 1.00 77.25 91 GLY A O 1
ATOM 713 N N . PRO A 1 92 ? -19.359 4.177 3.481 1.00 86.00 92 PRO A N 1
ATOM 714 C CA . PRO A 1 92 ? -18.647 5.322 2.888 1.00 86.00 92 PRO A CA 1
ATOM 715 C C . PRO A 1 92 ? -17.671 6.041 3.841 1.00 86.00 92 PRO A C 1
ATOM 717 O O . PRO A 1 92 ? -17.822 5.994 5.057 1.00 86.00 92 PRO A O 1
ATOM 720 N N . PHE A 1 93 ? -16.685 6.760 3.282 1.00 86.00 93 PHE A N 1
ATOM 721 C CA . PHE A 1 93 ? -15.650 7.472 4.049 1.00 86.00 93 PHE A CA 1
ATOM 722 C C . PHE A 1 93 ? -15.579 8.979 3.764 1.00 86.00 93 PHE A C 1
ATOM 724 O O . PHE A 1 93 ? -15.903 9.411 2.654 1.00 86.00 93 PHE A O 1
ATOM 731 N N . PRO A 1 94 ? -15.034 9.780 4.703 1.00 86.88 94 PRO A N 1
ATOM 732 C CA . PRO A 1 94 ? -14.612 11.150 4.428 1.00 86.88 94 PRO A CA 1
ATOM 733 C C . PRO A 1 94 ? -13.573 11.220 3.302 1.00 86.88 94 PRO A C 1
ATOM 735 O O . PRO A 1 94 ? -12.792 10.288 3.093 1.00 86.88 94 PRO A O 1
ATOM 738 N N . ALA A 1 95 ? -13.501 12.367 2.621 1.00 85.69 95 ALA A N 1
ATOM 739 C CA . ALA A 1 95 ? -12.655 12.560 1.440 1.00 85.69 95 ALA A CA 1
ATOM 740 C C . ALA A 1 95 ? -11.179 12.166 1.648 1.00 85.69 95 ALA A C 1
ATOM 742 O O . ALA A 1 95 ? -10.561 11.600 0.748 1.00 85.69 95 ALA A O 1
ATOM 743 N N . GLN A 1 96 ? -10.608 12.439 2.826 1.00 85.12 96 GLN A N 1
ATOM 744 C CA . GLN A 1 96 ? -9.215 12.100 3.125 1.00 85.12 96 GLN A CA 1
ATOM 745 C C . GLN A 1 96 ? -8.982 10.583 3.142 1.00 85.12 96 GLN A C 1
ATOM 747 O O . GLN A 1 96 ? -8.067 10.081 2.490 1.00 85.12 96 GLN A O 1
ATOM 752 N N . THR A 1 97 ? -9.842 9.845 3.840 1.00 83.81 97 THR A N 1
ATOM 753 C CA . THR A 1 97 ? -9.781 8.383 3.918 1.00 83.81 97 THR A CA 1
ATOM 754 C C . THR A 1 97 ? -10.135 7.746 2.574 1.00 83.81 97 THR A C 1
ATOM 756 O O . THR A 1 97 ? -9.476 6.794 2.166 1.00 83.81 97 THR A O 1
ATOM 759 N N . ALA A 1 98 ? -11.088 8.312 1.826 1.00 84.81 98 ALA A N 1
ATOM 760 C CA . ALA A 1 98 ? -11.431 7.854 0.479 1.00 84.81 98 ALA A CA 1
ATOM 761 C C . ALA A 1 98 ? -10.244 7.965 -0.500 1.00 84.81 98 ALA A C 1
ATOM 763 O O . ALA A 1 98 ? -9.979 7.034 -1.257 1.00 84.81 98 ALA A O 1
ATOM 764 N N . LYS A 1 99 ? -9.463 9.057 -0.449 1.00 86.00 99 LYS A N 1
ATOM 765 C CA . LYS A 1 99 ? -8.226 9.189 -1.246 1.00 86.00 99 LYS A CA 1
ATOM 766 C C . LYS A 1 99 ? -7.228 8.075 -0.928 1.00 86.00 99 LYS A C 1
ATOM 768 O O . LYS A 1 99 ? -6.679 7.465 -1.843 1.00 86.00 99 LYS A O 1
ATOM 773 N N . LEU A 1 100 ? -7.021 7.782 0.357 1.00 83.81 100 LEU A N 1
ATOM 774 C CA . LEU A 1 100 ? -6.134 6.698 0.789 1.00 83.81 100 LEU A CA 1
ATOM 775 C C . LEU A 1 100 ? -6.671 5.315 0.392 1.00 83.81 100 LEU A C 1
ATOM 777 O O . LEU A 1 100 ? -5.887 4.452 0.005 1.00 83.81 100 LEU A O 1
ATOM 781 N N . ALA A 1 101 ? -7.990 5.116 0.424 1.00 82.19 101 ALA A N 1
ATOM 782 C CA . ALA A 1 101 ? -8.652 3.885 -0.006 1.00 82.19 101 ALA A CA 1
ATOM 783 C C . ALA A 1 101 ? -8.507 3.614 -1.515 1.00 82.19 101 ALA A C 1
ATOM 785 O O . ALA A 1 101 ? -8.491 2.456 -1.926 1.00 82.19 101 ALA A O 1
ATOM 786 N N . LEU A 1 102 ? -8.360 4.663 -2.334 1.00 85.62 102 LEU A N 1
ATOM 787 C CA . LEU A 1 102 ? -8.140 4.562 -3.784 1.00 85.62 102 LEU A CA 1
ATOM 788 C C . LEU A 1 102 ? -6.655 4.483 -4.183 1.00 85.62 102 LEU A C 1
ATOM 790 O O . LEU A 1 102 ? -6.333 4.076 -5.302 1.00 85.62 102 LEU A O 1
ATOM 794 N N . GLN A 1 103 ? -5.732 4.796 -3.268 1.00 88.69 103 GLN A N 1
ATOM 795 C CA . GLN A 1 103 ? -4.285 4.686 -3.486 1.00 88.69 103 GLN A CA 1
ATOM 796 C C . GLN A 1 103 ? -3.810 3.307 -4.008 1.00 88.69 103 GLN A C 1
ATOM 798 O O . GLN A 1 103 ? -2.883 3.290 -4.828 1.00 88.69 103 GLN A O 1
ATOM 803 N N . PRO A 1 104 ? -4.417 2.159 -3.629 1.00 89.19 104 PRO A N 1
ATOM 804 C CA . PRO A 1 104 ? -4.080 0.851 -4.191 1.00 89.19 104 PRO A CA 1
ATOM 805 C C . PRO A 1 104 ? -4.138 0.780 -5.714 1.00 89.19 104 PRO A C 1
ATOM 807 O O . PRO A 1 104 ? -3.256 0.183 -6.3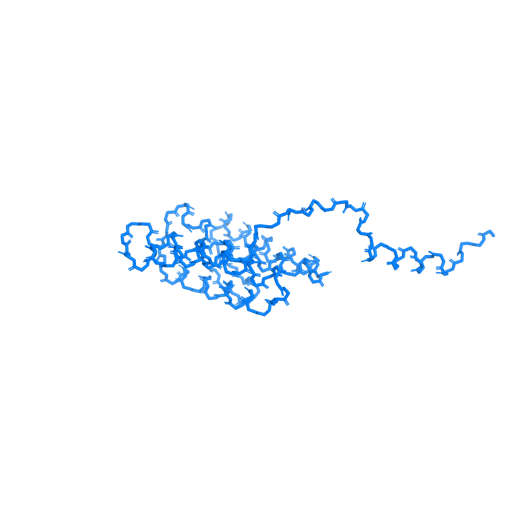23 1.00 89.19 104 PRO A O 1
ATOM 810 N N . ILE A 1 105 ? -5.123 1.421 -6.349 1.00 86.56 105 ILE A N 1
ATOM 811 C CA . ILE A 1 105 ? -5.279 1.394 -7.812 1.00 86.56 105 ILE A CA 1
ATOM 812 C C . ILE A 1 105 ? -4.102 2.114 -8.478 1.00 86.56 105 ILE A C 1
ATOM 814 O O . ILE A 1 105 ? -3.522 1.629 -9.451 1.00 86.56 105 ILE A O 1
ATOM 818 N N . ILE A 1 106 ? -3.676 3.236 -7.892 1.00 87.50 106 ILE A N 1
ATOM 819 C CA . ILE A 1 106 ? -2.493 3.975 -8.339 1.00 87.50 106 ILE A CA 1
ATOM 820 C C . ILE A 1 106 ? -1.235 3.110 -8.180 1.00 87.50 106 ILE A C 1
ATOM 822 O O . ILE A 1 106 ? -0.375 3.088 -9.063 1.00 87.50 106 ILE A O 1
ATOM 826 N N . ASN A 1 107 ? -1.120 2.369 -7.078 1.00 88.38 107 ASN A N 1
ATOM 827 C CA . ASN A 1 107 ? 0.011 1.474 -6.847 1.00 88.38 107 ASN A CA 1
ATOM 828 C C . ASN A 1 107 ? 0.030 0.291 -7.831 1.00 88.38 107 ASN A C 1
ATOM 830 O O . ASN A 1 107 ? 1.102 -0.038 -8.337 1.00 88.38 107 ASN A O 1
ATOM 834 N N . LEU A 1 108 ? -1.122 -0.288 -8.188 1.00 87.75 108 LEU A N 1
ATOM 835 C CA . LEU A 1 108 ? -1.226 -1.321 -9.229 1.00 87.75 108 LEU A CA 1
ATOM 836 C C . LEU A 1 108 ? -0.754 -0.805 -10.595 1.00 87.75 108 LEU A C 1
ATOM 838 O O . LEU A 1 108 ? 0.043 -1.462 -11.269 1.00 87.75 108 LEU A O 1
ATOM 842 N N . ALA A 1 109 ? -1.165 0.405 -10.980 1.00 87.31 109 ALA A N 1
ATOM 843 C CA . ALA A 1 109 ? -0.671 1.041 -12.199 1.00 87.31 109 ALA A CA 1
ATOM 844 C C . ALA A 1 109 ? 0.851 1.274 -12.140 1.00 87.31 109 ALA A C 1
ATOM 846 O O . ALA A 1 109 ? 1.570 0.967 -13.091 1.00 87.31 109 ALA A O 1
ATOM 847 N N . ARG A 1 110 ? 1.382 1.731 -10.997 1.00 84.69 110 ARG A N 1
ATOM 848 C CA . ARG A 1 110 ? 2.834 1.888 -10.792 1.00 84.69 110 ARG A CA 1
ATOM 849 C C . ARG A 1 110 ? 3.592 0.566 -10.919 1.00 84.69 110 ARG A C 1
ATOM 851 O O . ARG A 1 110 ? 4.674 0.565 -11.505 1.00 84.69 110 ARG A O 1
ATOM 858 N N . LEU A 1 111 ? 3.042 -0.545 -10.423 1.00 84.81 111 LEU A N 1
ATOM 859 C CA . LEU A 1 111 ? 3.628 -1.879 -10.602 1.00 84.81 111 LEU A CA 1
ATOM 860 C C . LEU A 1 111 ? 3.705 -2.254 -12.088 1.00 84.81 111 LEU A C 1
ATOM 862 O O . LEU A 1 111 ? 4.758 -2.690 -12.550 1.00 84.81 111 LEU A O 1
ATOM 866 N N . LYS A 1 112 ? 2.633 -2.015 -12.857 1.00 83.88 112 LYS A N 1
ATOM 867 C CA . LYS A 1 112 ? 2.614 -2.244 -14.313 1.00 83.88 112 LYS A CA 1
ATOM 868 C C . LYS A 1 112 ? 3.651 -1.382 -15.040 1.00 83.88 112 LYS A C 1
ATOM 870 O O . LYS A 1 112 ? 4.380 -1.896 -15.883 1.00 83.88 112 LYS A O 1
ATOM 875 N N . ILE A 1 113 ? 3.790 -0.108 -14.662 1.00 83.12 113 ILE A N 1
ATOM 876 C CA . ILE A 1 113 ? 4.816 0.794 -15.212 1.00 83.12 113 ILE A CA 1
ATOM 877 C C . ILE A 1 113 ? 6.227 0.279 -14.903 1.00 83.12 113 ILE A C 1
ATOM 879 O O . ILE A 1 113 ? 7.067 0.253 -15.800 1.00 83.12 113 ILE A O 1
ATOM 883 N N . ARG A 1 114 ? 6.501 -0.144 -13.659 1.00 78.56 114 ARG A N 1
ATOM 884 C CA . ARG A 1 114 ? 7.810 -0.704 -13.270 1.00 78.56 114 ARG A CA 1
ATOM 885 C C . ARG A 1 114 ? 8.144 -1.989 -14.033 1.00 78.56 114 ARG A C 1
ATOM 887 O O . ARG A 1 114 ? 9.307 -2.213 -14.337 1.00 78.56 114 ARG A O 1
ATOM 894 N N . ALA A 1 115 ? 7.139 -2.784 -14.390 1.00 79.81 115 ALA A N 1
ATOM 895 C CA . ALA A 1 115 ? 7.296 -3.989 -15.202 1.00 79.81 115 ALA A CA 1
ATOM 896 C C . ALA A 1 115 ? 7.456 -3.719 -16.717 1.00 79.81 115 ALA A C 1
ATOM 898 O O . ALA A 1 115 ? 7.467 -4.663 -17.499 1.00 79.81 115 ALA A O 1
ATOM 899 N N . GLY A 1 116 ? 7.535 -2.454 -17.155 1.00 80.12 116 GLY A N 1
ATOM 900 C CA . GLY A 1 116 ? 7.617 -2.085 -18.577 1.00 80.12 116 GLY A CA 1
ATOM 901 C C . GLY A 1 116 ? 6.265 -2.055 -19.305 1.00 80.12 116 GLY A C 1
ATOM 902 O O . GLY A 1 116 ? 6.196 -1.674 -20.470 1.00 80.12 116 GLY A O 1
ATOM 903 N N . ASN A 1 117 ? 5.166 -2.358 -18.613 1.00 80.62 117 ASN A N 1
ATOM 904 C CA . ASN A 1 117 ? 3.812 -2.425 -19.167 1.00 80.62 117 ASN A CA 1
ATOM 905 C C . ASN A 1 117 ? 3.061 -1.096 -18.991 1.00 80.62 117 ASN A C 1
ATOM 907 O O . ASN A 1 117 ? 1.917 -1.061 -18.536 1.00 80.62 117 ASN A O 1
ATOM 911 N N . GLY A 1 118 ? 3.717 0.021 -19.324 1.00 76.31 118 GLY A N 1
ATOM 912 C CA . GLY A 1 118 ? 3.175 1.369 -19.112 1.00 76.31 118 GLY A CA 1
ATOM 913 C C . GLY A 1 118 ? 1.859 1.631 -19.854 1.00 76.31 118 GLY A C 1
ATOM 914 O O . GLY A 1 118 ? 0.962 2.252 -19.296 1.00 76.31 118 GLY A O 1
ATOM 915 N N . HIS A 1 119 ? 1.705 1.089 -21.065 1.00 75.56 119 HIS A N 1
ATOM 916 C CA . HIS A 1 119 ? 0.465 1.199 -21.840 1.00 75.56 119 HIS A CA 1
ATOM 917 C C . HIS A 1 119 ? -0.724 0.524 -21.129 1.00 75.56 119 HIS A C 1
ATOM 919 O O . HIS A 1 119 ? -1.801 1.102 -21.041 1.00 75.56 119 HIS A O 1
ATOM 925 N N . VAL A 1 120 ? -0.508 -0.649 -20.519 1.00 80.81 120 VAL A N 1
ATOM 926 C CA . VAL A 1 120 ? -1.529 -1.373 -19.732 1.00 80.81 120 VAL A CA 1
ATOM 927 C C . VAL A 1 120 ? -1.855 -0.652 -18.419 1.00 80.81 120 VAL A C 1
ATOM 929 O O . VAL A 1 120 ? -2.925 -0.839 -17.846 1.00 80.81 120 VAL A O 1
ATOM 932 N N . ALA A 1 121 ? -0.934 0.166 -17.907 1.00 83.12 121 ALA A N 1
ATOM 933 C CA . ALA A 1 121 ? -1.129 0.912 -16.668 1.00 83.12 121 ALA A CA 1
ATOM 934 C C . ALA A 1 121 ? -2.057 2.126 -16.824 1.00 83.12 121 ALA A C 1
ATOM 936 O O . ALA A 1 121 ? -2.613 2.585 -15.829 1.00 83.12 121 ALA A O 1
ATOM 937 N N . PHE A 1 122 ? -2.209 2.648 -18.045 1.00 83.06 122 PHE A N 1
ATOM 938 C CA . PHE A 1 122 ? -3.013 3.839 -18.314 1.00 83.06 122 PHE A CA 1
ATOM 939 C C . PHE A 1 122 ? -4.510 3.581 -18.128 1.00 83.06 122 PHE A C 1
ATOM 941 O O . PHE A 1 122 ? -5.177 4.351 -17.438 1.00 83.06 122 PHE A O 1
ATOM 948 N N . GLN A 1 123 ? -5.021 2.480 -18.688 1.00 84.50 123 GLN A N 1
ATOM 949 C CA . GLN A 1 123 ? -6.460 2.213 -18.732 1.00 84.50 123 GLN A CA 1
ATOM 950 C C . GLN A 1 123 ? -7.118 2.207 -17.338 1.00 84.50 123 GLN A C 1
ATOM 952 O O . GLN A 1 123 ? -8.061 2.968 -17.145 1.00 84.50 123 GLN A O 1
ATOM 957 N N . PRO A 1 124 ? -6.588 1.501 -16.313 1.00 85.25 124 PRO A N 1
ATOM 958 C CA . PRO A 1 124 ? -7.198 1.520 -14.980 1.00 85.25 124 PRO A CA 1
ATOM 959 C C . PRO A 1 124 ? -7.190 2.904 -14.311 1.00 85.25 124 PRO A C 1
ATOM 961 O O . PRO A 1 124 ? -8.068 3.210 -13.512 1.00 85.25 124 PRO A O 1
ATOM 964 N N . LEU A 1 125 ? -6.202 3.756 -14.605 1.00 87.38 125 LEU A N 1
ATOM 965 C CA . LEU A 1 125 ? -6.167 5.120 -14.064 1.00 87.38 125 LEU A CA 1
ATOM 966 C C . LEU A 1 125 ? -7.211 6.011 -14.736 1.00 87.38 125 LEU A C 1
ATOM 968 O O . LEU A 1 125 ? -7.858 6.815 -14.065 1.00 87.38 125 LEU A O 1
ATOM 972 N N . HIS A 1 126 ? -7.372 5.856 -16.049 1.00 88.94 126 HIS A N 1
ATOM 973 C CA . HIS A 1 126 ? -8.380 6.567 -16.819 1.00 88.94 126 HIS A CA 1
ATOM 974 C C . HIS A 1 126 ? -9.796 6.162 -16.394 1.00 88.94 126 HIS A C 1
ATOM 976 O O . HIS A 1 126 ? -10.613 7.031 -16.097 1.00 88.94 126 HIS A O 1
ATOM 982 N N . ASP A 1 127 ? -10.052 4.859 -16.269 1.00 88.50 127 ASP A N 1
ATOM 983 C CA . ASP A 1 127 ? -11.351 4.321 -15.859 1.00 88.50 127 ASP A CA 1
ATOM 984 C C . ASP A 1 127 ? -11.721 4.760 -14.437 1.00 88.50 127 ASP A C 1
ATOM 986 O O . ASP A 1 127 ? -12.865 5.132 -14.182 1.00 88.50 127 ASP A O 1
ATOM 990 N N . LEU A 1 128 ? -10.747 4.789 -13.516 1.00 87.75 128 LEU A N 1
ATOM 991 C CA . LEU A 1 128 ? -10.956 5.323 -12.169 1.00 87.75 128 LEU A CA 1
ATOM 992 C C . LEU A 1 128 ? -11.338 6.806 -12.213 1.00 87.75 128 LEU A C 1
ATOM 994 O O . LEU A 1 128 ? -12.279 7.219 -11.539 1.00 87.75 128 LEU A O 1
ATOM 998 N N . PHE A 1 129 ? -10.606 7.614 -12.983 1.00 88.44 129 PHE A N 1
ATOM 999 C CA . PHE A 1 129 ? -10.886 9.043 -13.105 1.00 88.44 129 PHE A CA 1
ATOM 1000 C C . PHE A 1 129 ? -12.285 9.293 -13.679 1.00 88.44 129 PHE A C 1
ATOM 1002 O O . PHE A 1 129 ? -13.038 10.096 -13.125 1.00 88.44 129 PHE A O 1
ATOM 1009 N N . ALA A 1 130 ? -12.650 8.567 -14.739 1.00 89.88 130 ALA A N 1
ATOM 1010 C CA . ALA A 1 130 ? -13.975 8.631 -15.339 1.00 89.88 130 ALA A CA 1
ATOM 1011 C C . ALA A 1 130 ? -15.065 8.251 -14.328 1.00 89.88 130 ALA A C 1
ATOM 1013 O O . ALA A 1 130 ? -15.983 9.038 -14.122 1.00 89.88 130 ALA A O 1
ATOM 1014 N N . ALA A 1 131 ? -14.922 7.112 -13.641 1.00 88.88 131 ALA A N 1
ATOM 1015 C CA . ALA A 1 131 ? -15.889 6.620 -12.659 1.00 88.88 131 ALA A CA 1
ATOM 1016 C C . ALA A 1 131 ? -16.095 7.582 -11.482 1.00 88.88 131 ALA A C 1
ATOM 1018 O O . ALA A 1 131 ? -17.227 7.840 -11.073 1.00 88.88 131 ALA A O 1
ATOM 1019 N N . VAL A 1 132 ? -15.013 8.168 -10.960 1.00 86.62 132 VAL A N 1
ATOM 1020 C CA . VAL A 1 132 ? -15.101 9.18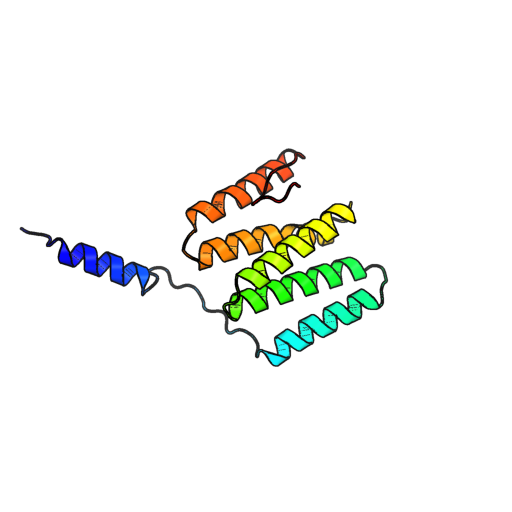5 -9.902 1.00 86.62 132 VAL A CA 1
ATOM 1021 C C . VAL A 1 132 ? -15.810 10.444 -10.414 1.00 86.62 132 VAL A C 1
ATOM 1023 O O . VAL A 1 132 ? -16.652 10.995 -9.706 1.00 86.62 132 VAL A O 1
ATOM 1026 N N . GLY A 1 133 ? -15.509 10.887 -11.639 1.00 88.25 133 GLY A N 1
ATOM 1027 C CA . GLY A 1 133 ? -16.117 12.075 -12.245 1.00 88.25 133 GLY A CA 1
ATOM 1028 C C . GLY A 1 133 ? -17.609 11.921 -12.560 1.00 88.25 133 GLY A C 1
ATOM 1029 O O . GLY A 1 133 ? -18.378 12.857 -12.353 1.00 88.25 133 GLY A O 1
ATOM 1030 N N . SER A 1 134 ? -18.033 10.740 -13.009 1.00 90.88 134 SER A N 1
ATOM 1031 C CA . SER A 1 134 ? -19.428 10.417 -13.347 1.00 90.88 134 SER A CA 1
ATOM 1032 C C . SER A 1 134 ? -20.238 9.856 -12.175 1.00 90.88 134 SER A C 1
ATOM 1034 O O . SER A 1 134 ? -21.431 9.602 -12.335 1.00 90.88 134 SER A O 1
ATOM 1036 N N . ARG A 1 135 ? -19.613 9.638 -11.008 1.00 84.81 135 ARG A N 1
ATOM 1037 C CA . ARG A 1 135 ? -20.196 8.900 -9.872 1.00 84.81 135 ARG A CA 1
ATOM 1038 C C . ARG A 1 135 ? -20.698 7.505 -10.276 1.00 84.81 135 ARG A C 1
ATOM 1040 O O . ARG A 1 135 ? -21.758 7.070 -9.827 1.00 84.81 135 ARG A O 1
ATOM 1047 N N . SER A 1 136 ? -19.953 6.813 -11.137 1.00 86.44 136 SER A N 1
ATOM 1048 C CA . SER A 1 136 ? -20.270 5.462 -11.606 1.00 86.44 136 SER A CA 1
ATOM 1049 C C . SER A 1 136 ? -19.282 4.419 -11.079 1.00 86.44 136 SER A C 1
ATOM 1051 O O . SER A 1 136 ? -18.351 4.724 -10.339 1.00 86.44 136 SER A O 1
ATOM 1053 N N . THR A 1 137 ? -19.493 3.163 -11.473 1.00 83.81 137 THR A N 1
ATOM 1054 C CA . THR A 1 137 ? -18.588 2.045 -11.160 1.00 83.81 137 THR A CA 1
ATOM 1055 C C . THR A 1 137 ? -17.645 1.765 -12.332 1.00 83.81 137 THR A C 1
ATOM 1057 O O . THR A 1 137 ? -18.005 2.027 -13.481 1.00 83.81 137 THR A O 1
ATOM 1060 N N . ALA A 1 138 ? -16.459 1.221 -12.058 1.00 85.56 138 ALA A N 1
ATOM 1061 C CA . ALA A 1 138 ? -15.499 0.743 -13.051 1.00 85.56 138 ALA A CA 1
ATOM 1062 C C . ALA A 1 138 ? -14.892 -0.605 -12.635 1.00 85.56 138 ALA A C 1
ATOM 1064 O O . ALA A 1 138 ? -14.865 -0.958 -11.454 1.00 85.56 138 ALA A O 1
ATOM 1065 N N . ASN A 1 139 ? -14.392 -1.359 -13.620 1.00 82.19 139 ASN A N 1
ATOM 1066 C CA . ASN A 1 139 ? -13.599 -2.565 -13.395 1.00 82.19 139 ASN A CA 1
ATOM 1067 C C . ASN A 1 139 ? -12.110 -2.238 -13.559 1.00 82.19 139 ASN A C 1
ATOM 1069 O O . ASN A 1 139 ? -11.599 -2.101 -14.667 1.00 82.19 139 ASN A O 1
ATOM 1073 N N . LEU A 1 140 ? -11.419 -2.116 -12.436 1.00 79.00 140 LEU A N 1
ATOM 1074 C CA . LEU A 1 140 ? -10.037 -1.690 -12.326 1.00 79.00 140 LEU A CA 1
ATOM 1075 C C . LEU A 1 140 ? -9.161 -2.908 -12.053 1.00 79.00 140 LEU A C 1
ATOM 1077 O O . LEU A 1 140 ? -8.971 -3.307 -10.908 1.00 79.00 140 LEU A O 1
ATOM 1081 N N . ASP A 1 141 ? -8.623 -3.523 -13.105 1.00 70.94 141 ASP A N 1
ATOM 1082 C CA . ASP A 1 141 ? -7.723 -4.682 -12.964 1.00 70.94 141 ASP A CA 1
ATOM 1083 C C . ASP A 1 141 ? -8.382 -5.880 -12.236 1.00 70.94 141 ASP A C 1
ATOM 1085 O O . ASP A 1 141 ? -7.771 -6.550 -11.400 1.00 70.94 141 ASP A O 1
ATOM 1089 N N . GLY A 1 142 ? -9.669 -6.126 -12.516 1.00 74.94 142 GLY A N 1
ATOM 1090 C CA . GLY A 1 142 ? -10.475 -7.156 -11.851 1.00 74.94 142 GLY A CA 1
ATOM 1091 C C . GLY A 1 142 ? -11.060 -6.723 -10.502 1.00 74.94 142 GLY A C 1
ATOM 1092 O O . GLY A 1 142 ? -11.621 -7.557 -9.791 1.00 74.94 142 GLY A O 1
ATOM 1093 N N . LEU A 1 143 ? -10.914 -5.449 -10.126 1.00 77.38 143 LEU A N 1
ATOM 1094 C CA . LEU A 1 143 ? -11.514 -4.852 -8.934 1.00 77.38 143 LEU A CA 1
ATOM 1095 C C . LEU A 1 143 ? -12.698 -3.973 -9.334 1.00 77.38 143 LEU A C 1
ATOM 1097 O O . LEU A 1 143 ? -12.548 -3.060 -10.137 1.00 77.38 143 LEU A O 1
ATOM 1101 N N . ARG A 1 144 ? -13.875 -4.214 -8.759 1.00 77.62 144 ARG A N 1
ATOM 1102 C CA . ARG A 1 144 ? -15.055 -3.378 -9.006 1.00 77.62 144 ARG A CA 1
ATOM 1103 C C . ARG A 1 144 ? -15.151 -2.271 -7.957 1.00 77.62 144 ARG A C 1
ATOM 1105 O O . ARG A 1 144 ? -15.138 -2.594 -6.766 1.00 77.62 144 ARG A O 1
ATOM 1112 N N . THR A 1 145 ? -15.224 -1.017 -8.407 1.00 68.06 145 THR A N 1
ATOM 1113 C CA . THR A 1 145 ? -15.499 0.166 -7.565 1.00 68.06 145 THR A CA 1
ATOM 1114 C C . THR A 1 145 ? -16.976 0.367 -7.318 1.00 68.06 145 THR A C 1
ATOM 1116 O O . THR A 1 145 ? -17.758 0.007 -8.225 1.00 68.06 145 THR A O 1
#

Radius of gyration: 19.02 Å; chains: 1; bounding box: 44×23×66 Å

pLDDT: mean 83.55, std 11.31, range [43.75, 98.0]

Foldseek 3Di:
DDPDVVVVVVVVVCCVVPVPDDDPPPPDDDPVVLVVLLVVLCVVLVVDDPCNLVSVLVSLLSQLVSCLVVPNNVSSLVSLLVLLVVVVVVDDDDPVSVVSSCVSLVSNLVSCVVVVNNVVSPVLVVQVVVCVVVVHWDQRVNDID

Sequence (145 aa):
MDTHPDRQRLNDLAARRFPLVARPQVISRPLPTRIEQIETRTAQAQQGGPDAITRAAEAFNLAALLASDVGNPNLARDLCRRQFNLFRDAGPFPAQTAKLALQPIINLARLKIRAGNGHVAFQPLHDLFAAVGSRSTANLDGLRT

Organism: NCBI:txid111806

Secondary structure (DSSP, 8-state):
----HHHHHHHHHHHHHS-SS------PPPHHHHHHHHHHHHHHHHT-STTHHHHHHHHHHHHHHHHHHTT-HHHHHHHHHHHHHHHHHH----HHHHHHHHHHHHHHHHHHHHTT-HHHHHHHHHHHHHHHHHT---EETTEE-